Protein AF-A0A3C0TCQ4-F1 (afdb_monomer_lite)

pLDDT: mean 90.56, std 7.49, range [64.06, 97.44]

Structure (mmCIF, N/CA/C/O backbone):
data_AF-A0A3C0TCQ4-F1
#
_entry.id   AF-A0A3C0TCQ4-F1
#
loop_
_atom_site.group_PDB
_atom_site.id
_atom_site.type_symbol
_atom_site.label_atom_id
_atom_site.label_alt_id
_atom_site.label_comp_id
_atom_site.label_asym_id
_atom_site.label_entity_id
_atom_site.label_seq_id
_atom_site.pdbx_PDB_ins_code
_atom_site.Cartn_x
_atom_site.Cartn_y
_atom_site.Cartn_z
_atom_site.occupancy
_atom_site.B_iso_or_equiv
_atom_site.auth_seq_id
_atom_site.auth_comp_id
_atom_site.auth_asym_id
_atom_site.auth_atom_id
_atom_site.pdbx_PDB_model_num
ATOM 1 N N . ALA A 1 1 ? -8.755 -0.549 -30.168 1.00 73.44 1 ALA A N 1
ATOM 2 C CA . ALA A 1 1 ? -8.559 -0.980 -28.768 1.00 73.44 1 ALA A CA 1
ATOM 3 C C . ALA A 1 1 ? -7.499 -0.091 -28.128 1.00 73.44 1 ALA A C 1
ATOM 5 O O . ALA A 1 1 ? -6.596 0.327 -28.841 1.00 73.44 1 ALA A O 1
ATOM 6 N N . MET A 1 2 ? -7.621 0.225 -26.838 1.00 87.88 2 MET A N 1
ATOM 7 C CA . MET A 1 2 ? -6.646 1.018 -26.078 1.00 87.88 2 MET A CA 1
ATOM 8 C C . MET A 1 2 ? -5.998 0.105 -25.034 1.00 87.88 2 MET A C 1
ATOM 10 O O . MET A 1 2 ? -6.718 -0.539 -24.276 1.00 87.88 2 MET A O 1
ATOM 14 N N . ILE A 1 3 ? -4.665 0.028 -25.019 1.00 88.69 3 ILE A N 1
ATOM 15 C CA . ILE A 1 3 ? -3.893 -0.774 -24.060 1.00 88.69 3 ILE A CA 1
ATOM 16 C C . ILE A 1 3 ? -2.879 0.170 -23.404 1.00 88.69 3 ILE A C 1
ATOM 18 O O . ILE A 1 3 ? -1.893 0.527 -24.049 1.00 88.69 3 ILE A O 1
ATOM 22 N N . PRO A 1 4 ? -3.137 0.658 -22.179 1.00 91.25 4 PRO A N 1
ATOM 23 C CA . PRO A 1 4 ? -2.226 1.570 -21.512 1.00 91.25 4 PRO A CA 1
ATOM 24 C C . PRO A 1 4 ? -1.018 0.822 -20.947 1.00 91.25 4 PRO A C 1
ATOM 26 O O . PRO A 1 4 ? -1.119 -0.304 -20.461 1.00 91.25 4 PRO A O 1
ATOM 29 N N . ASN A 1 5 ? 0.111 1.514 -20.954 1.00 92.88 5 ASN A N 1
ATOM 30 C CA . ASN A 1 5 ? 1.334 1.112 -20.284 1.00 92.88 5 ASN A CA 1
ATOM 31 C C . ASN A 1 5 ? 1.382 1.763 -18.893 1.00 92.88 5 ASN A C 1
ATOM 33 O O . ASN A 1 5 ? 1.045 2.938 -18.743 1.00 92.88 5 ASN A O 1
ATOM 37 N N . CYS A 1 6 ? 1.754 1.002 -17.862 1.00 92.44 6 CYS A N 1
ATOM 38 C CA . CYS A 1 6 ? 1.837 1.508 -16.489 1.00 92.44 6 CYS A CA 1
ATOM 39 C C . CYS A 1 6 ? 3.229 2.083 -16.178 1.00 92.44 6 CYS A C 1
ATOM 41 O O . CYS A 1 6 ? 4.157 1.958 -16.973 1.00 92.44 6 CYS A O 1
ATOM 43 N N . ALA A 1 7 ? 3.419 2.668 -14.992 1.00 86.56 7 ALA A N 1
ATOM 44 C CA . ALA A 1 7 ? 4.736 3.163 -14.571 1.00 86.56 7 ALA A CA 1
ATOM 45 C C . ALA A 1 7 ? 5.828 2.069 -14.606 1.00 86.56 7 ALA A C 1
ATOM 47 O O . ALA A 1 7 ? 6.981 2.353 -14.903 1.00 86.56 7 ALA A O 1
ATOM 48 N N . ALA A 1 8 ? 5.456 0.804 -14.378 1.00 87.38 8 ALA A N 1
ATOM 49 C CA . ALA A 1 8 ? 6.341 -0.358 -14.479 1.00 87.38 8 ALA A CA 1
ATOM 50 C C . ALA A 1 8 ? 6.355 -0.975 -15.895 1.00 87.38 8 ALA A C 1
ATOM 52 O O . ALA A 1 8 ? 6.282 -2.200 -16.047 1.00 87.38 8 ALA A O 1
ATOM 53 N N . THR A 1 9 ? 6.425 -0.137 -16.934 1.00 87.81 9 THR A N 1
ATOM 54 C CA . THR A 1 9 ? 6.550 -0.602 -18.324 1.00 87.81 9 THR A CA 1
ATOM 55 C C . THR A 1 9 ? 7.900 -1.275 -18.517 1.00 87.81 9 THR A C 1
ATOM 57 O O . THR A 1 9 ? 8.944 -0.637 -18.419 1.00 87.81 9 THR A O 1
ATOM 60 N N . ARG A 1 10 ? 7.879 -2.581 -18.783 1.00 88.31 10 ARG A N 1
ATOM 61 C CA . ARG A 1 10 ? 9.076 -3.410 -18.953 1.00 88.31 10 ARG A CA 1
ATOM 62 C C . ARG A 1 10 ? 8.961 -4.150 -20.276 1.00 88.31 10 ARG A C 1
ATOM 64 O O . ARG A 1 10 ? 8.229 -5.130 -20.370 1.00 88.31 10 ARG A O 1
ATOM 71 N N . HIS A 1 11 ? 9.648 -3.643 -21.294 1.00 89.44 11 HIS A N 1
ATOM 72 C CA . HIS A 1 11 ? 9.584 -4.136 -22.668 1.00 89.44 11 HIS A CA 1
ATOM 73 C C . HIS A 1 11 ? 10.973 -4.050 -23.303 1.00 89.44 11 HIS A C 1
ATOM 75 O O . HIS A 1 11 ? 11.630 -3.020 -23.179 1.00 89.44 11 HIS A O 1
ATOM 81 N N . ALA A 1 12 ? 11.407 -5.098 -24.005 1.00 90.50 12 ALA A N 1
ATOM 82 C CA . ALA A 1 12 ? 12.669 -5.113 -24.744 1.00 90.50 12 ALA A CA 1
ATOM 83 C C . ALA A 1 12 ? 12.493 -5.781 -26.115 1.00 90.50 12 ALA A C 1
ATOM 85 O O . ALA A 1 12 ? 11.728 -6.734 -26.254 1.00 90.50 12 ALA A O 1
ATOM 86 N N . HIS A 1 13 ? 13.221 -5.291 -27.119 1.00 91.38 13 HIS A N 1
ATOM 87 C CA . HIS A 1 13 ? 13.379 -5.932 -28.426 1.00 91.38 13 HIS A CA 1
ATOM 88 C C . HIS A 1 13 ? 14.848 -6.325 -28.608 1.00 91.38 13 HIS A C 1
ATOM 90 O O . HIS A 1 13 ? 15.731 -5.536 -28.283 1.00 91.38 13 HIS A O 1
ATOM 96 N N . PHE A 1 14 ? 15.112 -7.512 -29.151 1.00 91.69 14 PHE A N 1
ATOM 97 C CA . PHE A 1 14 ? 16.457 -7.973 -29.502 1.00 91.69 14 PHE A CA 1
ATOM 98 C C . PHE A 1 14 ? 16.400 -8.902 -30.722 1.00 91.69 14 PHE A C 1
ATOM 100 O O . PHE A 1 14 ? 15.333 -9.398 -31.081 1.00 91.69 14 PHE A O 1
ATOM 107 N N . THR A 1 15 ? 17.545 -9.121 -31.369 1.00 91.75 15 THR A N 1
ATOM 108 C CA . THR A 1 15 ? 17.709 -10.062 -32.489 1.00 91.75 15 THR A CA 1
ATOM 109 C C . THR A 1 15 ? 18.859 -11.007 -32.164 1.00 91.75 15 THR A C 1
ATOM 111 O O . THR A 1 15 ? 19.847 -10.575 -31.578 1.00 91.75 15 THR A O 1
ATOM 114 N N . LEU A 1 16 ? 18.727 -12.285 -32.522 1.00 94.50 16 LEU A N 1
ATOM 115 C CA . LEU A 1 16 ? 19.785 -13.281 -32.361 1.00 94.50 16 LEU A CA 1
ATOM 116 C C . LEU A 1 16 ? 20.453 -13.530 -33.712 1.00 94.50 16 LEU A C 1
ATOM 118 O O . LEU A 1 16 ? 19.776 -13.870 -34.680 1.00 94.50 16 LEU A O 1
ATOM 122 N N . ASP A 1 17 ? 21.772 -13.386 -33.760 1.00 94.12 17 ASP A N 1
ATOM 123 C CA . ASP A 1 17 ? 22.597 -13.581 -34.959 1.00 94.12 17 ASP A CA 1
ATOM 124 C C . ASP A 1 17 ? 23.484 -14.840 -34.886 1.00 94.12 17 ASP A C 1
ATOM 126 O O . ASP A 1 17 ? 24.237 -15.133 -35.812 1.00 94.12 17 ASP A O 1
ATOM 130 N N . GLY A 1 18 ? 23.380 -15.604 -33.794 1.00 95.50 18 GLY A N 1
ATOM 131 C CA . GLY A 1 18 ? 24.172 -16.811 -33.547 1.00 95.50 18 GLY A CA 1
ATOM 132 C C . GLY A 1 18 ? 25.531 -16.565 -32.882 1.00 95.50 18 GLY A C 1
ATOM 133 O O . GLY A 1 18 ? 26.246 -17.533 -32.634 1.00 95.50 18 GLY A O 1
ATOM 134 N N . SER A 1 19 ? 25.883 -15.316 -32.554 1.00 94.44 19 SER A N 1
ATOM 135 C CA . SER A 1 19 ? 27.154 -14.972 -31.892 1.00 94.44 19 SER A CA 1
ATOM 136 C C . SER A 1 19 ? 27.188 -15.288 -30.391 1.00 94.44 19 SER A C 1
ATOM 138 O O . SER A 1 19 ? 28.268 -15.386 -29.809 1.00 94.44 19 SER A O 1
ATOM 140 N N . GLY A 1 20 ? 26.028 -15.486 -29.757 1.00 93.62 20 GLY A N 1
ATOM 141 C CA . GLY A 1 20 ? 25.928 -15.746 -28.323 1.00 93.62 20 GLY A CA 1
ATOM 142 C C . GLY A 1 20 ? 24.569 -15.357 -27.729 1.00 93.62 20 GLY A C 1
ATOM 143 O O . GLY A 1 20 ? 23.606 -15.135 -28.470 1.00 93.62 20 GLY A O 1
ATOM 144 N N . PRO A 1 21 ? 24.456 -15.312 -26.388 1.00 94.44 21 PRO A N 1
ATOM 145 C CA . PRO A 1 21 ? 23.263 -14.817 -25.707 1.00 94.44 21 PRO A CA 1
ATOM 146 C C . PRO A 1 21 ? 23.082 -13.305 -25.910 1.00 94.44 21 PRO A C 1
ATOM 148 O O . PRO A 1 21 ? 24.050 -12.564 -26.049 1.00 94.44 21 PRO A O 1
ATOM 151 N N . ALA A 1 22 ? 21.833 -12.837 -25.875 1.00 92.12 22 ALA A N 1
ATOM 152 C CA . ALA A 1 22 ? 21.538 -11.407 -25.868 1.00 92.12 22 ALA A CA 1
ATOM 153 C C . ALA A 1 22 ? 21.821 -10.806 -24.481 1.00 92.12 22 ALA A C 1
ATOM 155 O O . ALA A 1 22 ? 21.281 -11.275 -23.477 1.00 92.12 22 ALA A O 1
ATOM 156 N N . GLU A 1 23 ? 22.619 -9.741 -24.435 1.00 91.25 23 GLU A N 1
ATOM 157 C CA . GLU A 1 23 ? 22.887 -8.976 -23.217 1.00 91.25 23 GLU A CA 1
ATOM 158 C C . GLU A 1 23 ? 22.008 -7.717 -23.175 1.00 91.25 23 GLU A C 1
ATOM 160 O O . GLU A 1 23 ? 22.017 -6.902 -24.097 1.00 91.25 23 GLU A O 1
ATOM 165 N N . LEU A 1 24 ? 21.227 -7.555 -22.102 1.00 89.38 24 LEU A N 1
ATOM 166 C CA . LEU A 1 24 ? 20.379 -6.382 -21.878 1.00 89.38 24 LEU A CA 1
ATOM 167 C C . LEU A 1 24 ? 21.004 -5.516 -20.783 1.00 89.38 24 LEU A C 1
ATOM 169 O O . LEU A 1 24 ? 21.032 -5.913 -19.617 1.00 89.38 24 LEU A O 1
ATOM 173 N N . ALA A 1 25 ? 21.502 -4.337 -21.156 1.00 87.75 25 ALA A N 1
ATOM 174 C CA . ALA A 1 25 ? 22.110 -3.414 -20.205 1.00 87.75 25 ALA A CA 1
ATOM 175 C C . ALA A 1 25 ? 21.072 -2.893 -19.197 1.00 87.75 25 ALA A C 1
ATOM 177 O O . ALA A 1 25 ? 19.965 -2.492 -19.568 1.00 87.75 25 ALA A O 1
ATOM 178 N N . VAL A 1 26 ? 21.445 -2.877 -17.916 1.00 89.12 26 VAL A N 1
ATOM 179 C CA . VAL A 1 26 ? 20.645 -2.240 -16.865 1.00 89.12 26 VAL A CA 1
ATOM 180 C C . VAL A 1 26 ? 20.698 -0.724 -17.085 1.00 89.12 26 VAL A C 1
ATOM 182 O O . VAL A 1 26 ? 21.803 -0.189 -17.198 1.00 89.12 26 VAL A O 1
ATOM 185 N N . PRO A 1 27 ? 19.554 -0.017 -17.159 1.00 86.88 27 PRO A N 1
ATOM 186 C CA . PRO A 1 27 ? 19.568 1.434 -17.299 1.00 86.88 27 PRO A CA 1
ATOM 187 C C . PRO A 1 27 ? 20.260 2.084 -16.094 1.00 86.88 27 PRO A C 1
ATOM 189 O O . PRO A 1 27 ? 20.056 1.650 -14.957 1.00 86.88 27 PRO A O 1
ATOM 192 N N . GLY A 1 28 ? 21.072 3.113 -16.334 1.00 89.50 28 GLY A N 1
ATOM 193 C CA . GLY A 1 28 ? 21.737 3.857 -15.265 1.00 89.50 28 GLY A CA 1
ATOM 194 C C . GLY A 1 28 ? 20.752 4.697 -14.448 1.00 89.50 28 GLY A C 1
ATOM 195 O O . GLY A 1 28 ? 19.703 5.109 -14.948 1.00 89.50 28 GLY A O 1
ATOM 196 N N . ALA A 1 29 ? 21.070 4.939 -13.175 1.00 86.31 29 ALA A N 1
ATOM 197 C CA . ALA A 1 29 ? 20.182 5.619 -12.226 1.00 86.31 29 ALA A CA 1
ATOM 198 C C . ALA A 1 29 ? 19.751 7.027 -12.686 1.00 86.31 29 ALA A C 1
ATOM 200 O O . ALA A 1 29 ? 18.663 7.477 -12.342 1.00 86.31 29 ALA A O 1
ATOM 201 N N . GLU A 1 30 ? 20.561 7.683 -13.512 1.00 89.06 30 GLU A N 1
ATOM 202 C CA . GLU A 1 30 ? 20.313 8.988 -14.129 1.00 89.06 30 GLU A CA 1
ATOM 203 C C . GLU A 1 30 ? 19.105 9.031 -15.078 1.00 89.06 30 GLU A C 1
ATOM 205 O O . GLU A 1 30 ? 18.627 10.110 -15.421 1.00 89.06 30 GLU A O 1
ATOM 210 N N . VAL A 1 31 ? 18.594 7.873 -15.511 1.00 86.62 31 VAL A N 1
ATOM 211 C CA . VAL A 1 31 ? 17.367 7.790 -16.322 1.00 86.62 31 VAL A CA 1
ATOM 212 C C . VAL A 1 31 ? 16.125 8.120 -15.486 1.00 86.62 31 VAL A C 1
ATOM 214 O O . VAL A 1 31 ? 15.090 8.516 -16.029 1.00 86.62 31 VAL A O 1
ATOM 217 N N . TRP A 1 32 ? 16.209 7.971 -14.164 1.00 84.81 32 TRP A N 1
ATOM 218 C CA . TRP A 1 32 ? 15.132 8.337 -13.261 1.00 84.81 32 TRP A CA 1
ATOM 219 C C . TRP A 1 32 ? 15.231 9.826 -12.930 1.00 84.81 32 TRP A C 1
ATOM 221 O O . TRP A 1 32 ? 16.316 10.307 -12.609 1.00 84.81 32 TRP A O 1
ATOM 231 N N . PRO A 1 33 ? 14.114 10.570 -12.991 1.00 82.12 33 PRO A N 1
ATOM 232 C CA . PRO A 1 33 ? 14.127 11.972 -12.612 1.00 82.12 33 PRO A CA 1
ATOM 233 C C . PRO A 1 33 ? 14.479 12.108 -11.130 1.00 82.12 33 PRO A C 1
ATOM 235 O O . PRO A 1 33 ? 14.060 11.284 -10.309 1.00 82.12 33 PRO A O 1
ATOM 238 N N . ASP A 1 34 ? 15.183 13.186 -10.789 1.00 81.56 34 ASP A N 1
ATOM 239 C CA . ASP A 1 34 ? 15.429 13.537 -9.397 1.00 81.56 34 ASP A CA 1
ATOM 240 C C . ASP A 1 34 ? 14.098 13.628 -8.652 1.00 81.56 34 ASP A C 1
ATOM 242 O O . ASP A 1 34 ? 13.178 14.364 -9.034 1.00 81.56 34 ASP A O 1
ATOM 246 N N . ILE A 1 35 ? 13.985 12.860 -7.570 1.00 75.81 35 ILE A N 1
ATOM 247 C CA . ILE A 1 35 ? 12.816 12.912 -6.703 1.00 75.81 35 ILE A CA 1
ATOM 248 C C . ILE A 1 35 ? 12.935 14.188 -5.869 1.00 75.81 35 ILE A C 1
ATOM 250 O O . ILE A 1 35 ? 13.418 14.176 -4.739 1.00 75.81 35 ILE A O 1
ATOM 254 N N . VAL A 1 36 ? 12.473 15.305 -6.428 1.00 66.94 36 VAL A N 1
ATOM 255 C CA . VAL A 1 36 ? 12.301 16.571 -5.704 1.00 66.94 36 VAL A CA 1
ATOM 256 C C . VAL A 1 36 ? 11.004 16.481 -4.899 1.00 66.94 36 VAL A C 1
ATOM 258 O O . VAL A 1 36 ? 10.001 17.127 -5.196 1.00 66.94 36 VAL A O 1
ATOM 261 N N . TRP A 1 37 ? 10.974 15.566 -3.930 1.00 66.12 37 TRP A N 1
ATOM 262 C CA . TRP A 1 37 ? 9.826 15.379 -3.054 1.00 66.12 37 TRP A CA 1
ATOM 263 C C . TRP A 1 37 ? 10.143 15.924 -1.671 1.00 66.12 37 TRP A C 1
ATOM 265 O O . TRP A 1 37 ? 10.962 15.373 -0.940 1.00 66.12 37 TRP A O 1
ATOM 275 N N . GLU A 1 38 ? 9.433 16.979 -1.294 1.00 64.69 38 GLU A N 1
ATOM 276 C CA . GLU A 1 38 ? 9.317 17.406 0.092 1.00 64.69 38 GLU A CA 1
ATOM 277 C C . GLU A 1 38 ? 7.921 17.035 0.593 1.00 64.69 38 GLU A C 1
ATOM 279 O O . GLU A 1 38 ? 6.917 17.198 -0.114 1.00 64.69 38 GLU A O 1
ATOM 284 N N . ALA A 1 39 ? 7.833 16.535 1.828 1.00 64.06 39 ALA A N 1
ATOM 285 C CA . ALA A 1 39 ? 6.552 16.429 2.506 1.00 64.06 39 ALA A CA 1
ATOM 286 C C . ALA A 1 39 ? 5.970 17.845 2.602 1.00 64.06 39 ALA A C 1
ATOM 288 O O . ALA A 1 39 ? 6.430 18.654 3.403 1.00 64.06 39 ALA A O 1
ATOM 289 N N . GLY A 1 40 ? 5.007 18.159 1.728 1.00 66.56 40 GLY A N 1
ATOM 290 C CA . GLY A 1 40 ? 4.400 19.486 1.701 1.00 66.56 40 GLY A CA 1
ATOM 291 C C . GLY A 1 40 ? 3.918 19.888 3.103 1.00 66.56 40 GLY A C 1
ATOM 292 O O . GLY A 1 40 ? 3.466 19.018 3.852 1.00 66.56 40 GLY A O 1
ATOM 293 N N . PRO A 1 41 ? 3.971 21.183 3.462 1.00 67.56 41 PRO A N 1
ATOM 294 C CA . PRO A 1 41 ? 3.765 21.665 4.834 1.00 67.56 41 PRO A CA 1
ATOM 295 C C . PRO A 1 41 ? 2.431 21.234 5.470 1.00 67.56 41 PRO A C 1
ATOM 297 O O . PRO A 1 41 ? 2.308 21.214 6.689 1.00 67.56 41 PRO A O 1
ATOM 300 N N . ASN A 1 42 ? 1.455 20.832 4.651 1.00 79.00 42 ASN A N 1
ATOM 301 C CA . ASN A 1 42 ? 0.110 20.438 5.063 1.00 79.00 42 ASN A CA 1
ATOM 302 C C . ASN A 1 42 ? -0.084 18.914 5.213 1.00 79.00 42 ASN A C 1
ATOM 304 O O . ASN A 1 42 ? -1.221 18.448 5.214 1.00 79.00 42 ASN A O 1
ATOM 308 N N . SER A 1 43 ? 0.981 18.106 5.280 1.00 90.31 43 SER A N 1
ATOM 309 C CA . SER A 1 43 ? 0.835 16.660 5.509 1.00 90.31 43 SER A CA 1
ATOM 310 C C . SER A 1 43 ? 0.575 16.337 6.985 1.00 90.31 43 SER A C 1
ATOM 312 O O . SER A 1 43 ? 1.372 16.718 7.847 1.00 90.31 43 SER A O 1
ATOM 314 N N . ARG A 1 44 ? -0.483 15.574 7.281 1.00 92.81 44 ARG A N 1
ATOM 315 C CA . ARG A 1 44 ? -0.804 15.104 8.638 1.00 92.81 44 ARG A CA 1
ATOM 316 C C . ARG A 1 44 ? -0.014 13.837 8.956 1.00 92.81 44 ARG A C 1
ATOM 318 O O . ARG A 1 44 ? -0.087 12.859 8.218 1.00 92.81 44 ARG A O 1
ATOM 325 N N . ARG A 1 45 ? 0.728 13.826 10.064 1.00 94.81 45 ARG A N 1
ATOM 326 C CA . ARG A 1 45 ? 1.360 12.603 10.588 1.00 94.81 45 ARG A CA 1
ATOM 327 C C . ARG A 1 45 ? 0.342 11.806 11.398 1.00 94.81 45 ARG A C 1
ATOM 329 O O . ARG A 1 45 ? -0.380 12.392 12.199 1.00 94.81 45 ARG A O 1
ATOM 336 N N . VAL A 1 46 ? 0.292 10.497 11.185 1.00 96.50 46 VAL A N 1
ATOM 337 C CA . VAL A 1 46 ? -0.668 9.594 11.826 1.00 96.50 46 VAL A CA 1
ATOM 338 C C . VAL A 1 46 ? 0.069 8.354 12.307 1.00 96.50 46 VAL A C 1
ATOM 340 O O . VAL A 1 46 ? 0.692 7.653 11.513 1.00 96.50 46 VAL A O 1
ATOM 343 N N . ASP A 1 47 ? -0.044 8.068 13.598 1.00 97.38 47 ASP A N 1
ATOM 344 C CA . ASP A 1 47 ? 0.423 6.819 14.183 1.00 97.38 47 ASP A CA 1
ATOM 345 C C . ASP A 1 47 ? -0.727 5.804 14.250 1.00 97.38 47 ASP A C 1
ATOM 347 O O . ASP A 1 47 ? -1.712 5.988 14.962 1.00 97.38 47 ASP A O 1
ATOM 351 N N . LEU A 1 48 ? -0.605 4.728 13.478 1.00 96.81 48 LEU A N 1
ATOM 352 C CA . LEU A 1 48 ? -1.604 3.673 13.331 1.00 96.81 48 LEU A CA 1
ATOM 353 C C . LEU A 1 48 ? -1.787 2.840 14.601 1.00 96.81 48 LEU A C 1
ATOM 355 O O . LEU A 1 48 ? -2.811 2.173 14.741 1.00 96.81 48 LEU A O 1
ATOM 359 N N . ASP A 1 49 ? -0.817 2.862 15.517 1.00 94.88 49 ASP A N 1
ATOM 360 C CA . ASP A 1 49 ? -0.931 2.151 16.788 1.00 94.88 49 ASP A CA 1
ATOM 361 C C . ASP A 1 49 ? -1.808 2.912 17.804 1.00 94.88 49 ASP A C 1
ATOM 363 O O . ASP A 1 49 ? -2.257 2.314 18.784 1.00 94.88 49 ASP A O 1
ATOM 367 N N . THR A 1 50 ? -2.090 4.202 17.565 1.00 95.94 50 THR A N 1
ATOM 368 C CA . THR A 1 50 ? -2.826 5.076 18.500 1.00 95.94 50 THR A CA 1
ATOM 369 C C . THR A 1 50 ? -4.019 5.825 17.893 1.00 95.94 50 THR A C 1
ATOM 371 O O . THR A 1 50 ? -4.881 6.282 18.645 1.00 95.94 50 THR A O 1
ATOM 374 N N . VAL A 1 51 ? -4.115 5.934 16.563 1.00 96.50 51 VAL A N 1
ATOM 375 C CA . VAL A 1 51 ? -5.202 6.644 15.865 1.00 96.50 51 VAL A CA 1
ATOM 376 C C . VAL A 1 51 ? -6.588 6.074 16.187 1.00 96.50 51 VAL A C 1
ATOM 378 O O . VAL A 1 51 ? -6.802 4.862 16.225 1.00 96.50 51 VAL A O 1
ATOM 381 N N . THR A 1 52 ? -7.565 6.960 16.374 1.00 95.88 52 THR A N 1
ATOM 382 C CA . THR A 1 52 ? -8.945 6.593 16.705 1.00 95.88 52 THR A CA 1
ATOM 383 C C . THR A 1 52 ? -9.911 6.836 15.546 1.00 95.88 52 THR A C 1
ATOM 385 O O . THR A 1 52 ? -9.647 7.605 14.622 1.00 95.88 52 THR A O 1
ATOM 388 N N . ALA A 1 53 ? -11.102 6.234 15.620 1.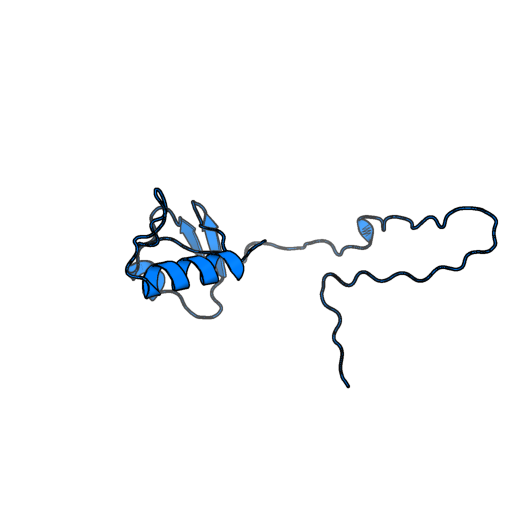00 94.94 53 ALA A N 1
ATOM 389 C CA . ALA A 1 53 ? -12.172 6.488 14.652 1.00 94.94 53 ALA A CA 1
ATOM 390 C C . ALA A 1 53 ? -12.611 7.965 14.613 1.00 94.94 53 ALA A C 1
ATOM 392 O O . ALA A 1 53 ? -13.035 8.445 13.563 1.00 94.94 53 ALA A O 1
ATOM 393 N N . LYS A 1 54 ? -12.485 8.691 15.734 1.00 96.94 54 LYS A N 1
ATOM 394 C CA . LYS A 1 54 ? -12.768 10.129 15.788 1.00 96.94 54 LYS A CA 1
ATOM 395 C C . LYS A 1 54 ? -11.742 10.915 14.973 1.00 96.94 54 LYS A C 1
ATOM 397 O O . LYS A 1 54 ? -12.143 11.755 14.179 1.00 96.94 54 LYS A O 1
ATOM 402 N N . ASP A 1 55 ? -10.457 10.594 15.115 1.00 95.38 55 ASP A N 1
ATOM 403 C CA . ASP A 1 55 ? -9.389 11.263 14.361 1.00 95.38 55 ASP A CA 1
ATOM 404 C C . ASP A 1 55 ? -9.546 11.030 12.852 1.00 95.38 55 ASP A C 1
ATOM 406 O O . ASP A 1 55 ? -9.351 11.948 12.058 1.00 95.38 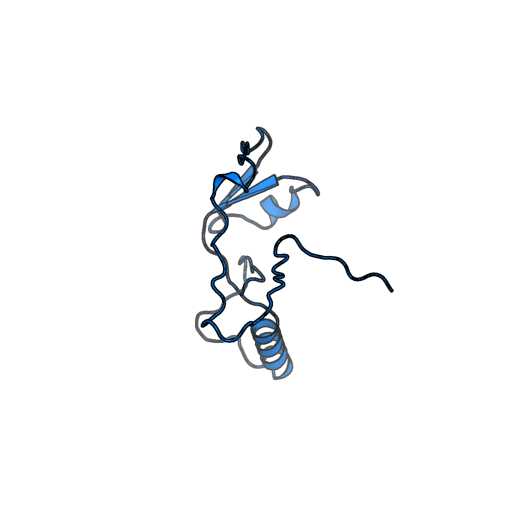55 ASP A O 1
ATOM 410 N N . ILE A 1 56 ? -9.940 9.809 12.458 1.00 95.50 56 ILE A N 1
ATOM 411 C CA . ILE A 1 56 ? -10.200 9.436 11.057 1.00 95.50 56 ILE A CA 1
ATOM 412 C C . ILE A 1 56 ? -11.386 10.221 10.482 1.00 95.50 56 ILE A C 1
ATOM 414 O O . ILE A 1 56 ? -11.349 10.626 9.322 1.00 95.50 56 ILE A O 1
ATOM 418 N N . ALA A 1 57 ? -12.433 10.461 11.278 1.00 97.00 57 ALA A N 1
ATOM 419 C CA . ALA A 1 57 ? -13.626 11.184 10.833 1.00 97.00 57 ALA A CA 1
ATOM 420 C C . ALA A 1 57 ? -13.355 12.659 10.476 1.00 97.00 57 ALA A C 1
ATOM 422 O O . ALA A 1 57 ? -14.158 13.280 9.783 1.00 97.00 57 ALA A O 1
ATOM 423 N N . GLU A 1 58 ? -12.232 13.219 10.929 1.00 96.81 58 GLU A N 1
ATOM 424 C CA . GLU A 1 58 ? -11.818 14.588 10.612 1.00 96.81 58 GLU A CA 1
ATOM 425 C C . GLU A 1 58 ? -11.071 14.696 9.270 1.00 96.81 58 GLU A C 1
ATOM 427 O O . GLU A 1 58 ? -10.865 15.805 8.771 1.00 96.81 58 GLU A O 1
ATOM 432 N N . TRP A 1 59 ? -10.645 13.573 8.681 1.00 95.19 59 TRP A N 1
ATOM 433 C CA . TRP A 1 59 ? -9.855 13.562 7.447 1.00 95.19 59 TRP A CA 1
ATOM 434 C C . TRP A 1 59 ? -10.680 14.019 6.248 1.00 95.19 59 TRP A C 1
ATOM 436 O O . TRP A 1 59 ? -11.847 13.655 6.099 1.00 95.19 59 TRP A O 1
ATOM 446 N N . GLN A 1 60 ? -10.052 14.788 5.359 1.00 95.00 60 GLN A N 1
ATOM 447 C CA . GLN A 1 60 ? -10.691 15.264 4.132 1.00 95.00 60 GLN A CA 1
ATOM 448 C C . GLN A 1 60 ? -10.119 14.573 2.884 1.00 95.00 60 GLN A C 1
ATOM 450 O O . GLN A 1 60 ? -8.917 14.297 2.821 1.00 95.00 60 GLN A O 1
ATOM 455 N N . PRO A 1 61 ? -10.934 14.316 1.842 1.00 95.38 61 PRO A N 1
ATOM 456 C CA . PRO A 1 61 ? -10.425 13.838 0.560 1.00 95.38 61 PRO A CA 1
ATOM 457 C C . PRO A 1 61 ? -9.343 14.768 -0.004 1.00 95.38 61 PRO A C 1
ATOM 459 O O . PRO A 1 61 ? -9.505 15.986 -0.030 1.00 95.38 61 PRO A O 1
ATOM 462 N N . GLY A 1 62 ? -8.239 14.188 -0.476 1.00 91.25 62 GLY A N 1
ATOM 463 C CA . GLY A 1 62 ? -7.087 14.939 -0.987 1.00 91.25 62 GLY A CA 1
ATOM 464 C C . GLY A 1 62 ? -6.076 15.363 0.084 1.00 91.25 62 GLY A C 1
ATOM 465 O O . GLY A 1 62 ? -4.980 15.803 -0.269 1.00 91.25 62 GLY A O 1
ATOM 466 N N . GLU A 1 63 ? -6.385 15.184 1.372 1.00 92.62 63 GLU A N 1
ATOM 467 C CA . GLU A 1 63 ? -5.412 15.356 2.449 1.00 92.62 63 GLU A CA 1
ATOM 468 C C . GLU A 1 63 ? -4.289 14.313 2.342 1.00 92.62 63 GLU A C 1
ATOM 470 O O . GLU A 1 63 ? -4.511 13.144 2.013 1.00 92.62 63 GLU A O 1
ATOM 475 N N . ARG A 1 64 ? -3.052 14.738 2.617 1.00 91.50 64 ARG A N 1
ATOM 476 C CA . ARG A 1 64 ? -1.883 13.856 2.602 1.00 91.50 64 ARG A CA 1
ATOM 477 C C . ARG A 1 64 ? -1.577 13.373 4.011 1.00 91.50 64 ARG A C 1
ATOM 479 O O . ARG A 1 64 ? -1.258 14.181 4.879 1.00 91.50 64 ARG A O 1
ATOM 486 N N . LEU A 1 65 ? -1.599 12.057 4.198 1.00 94.12 65 LEU A N 1
ATOM 487 C CA . LEU A 1 65 ? -1.272 11.415 5.468 1.00 94.12 65 LEU A CA 1
ATOM 488 C C . LEU A 1 65 ? 0.113 10.762 5.404 1.00 94.12 65 LEU A C 1
ATOM 490 O O . LEU A 1 65 ? 0.451 10.102 4.422 1.00 94.12 65 LEU A O 1
ATOM 494 N N . LEU A 1 66 ? 0.904 10.933 6.460 1.00 94.31 66 LEU A N 1
ATOM 495 C CA . LEU A 1 66 ? 2.174 10.244 6.680 1.00 94.31 66 LEU A CA 1
ATOM 496 C C . LEU A 1 66 ? 1.970 9.226 7.799 1.00 94.31 66 LEU A C 1
ATOM 498 O O . LEU A 1 66 ? 1.872 9.601 8.967 1.00 94.31 66 LEU A O 1
ATOM 502 N N . LEU A 1 67 ? 1.859 7.957 7.417 1.00 95.88 67 LEU A N 1
ATOM 503 C CA . LEU A 1 67 ? 1.503 6.865 8.318 1.00 95.88 67 LEU A CA 1
ATOM 504 C C . LEU A 1 67 ? 2.755 6.246 8.959 1.00 95.88 67 LEU A C 1
ATOM 506 O O . LEU A 1 67 ? 3.720 5.937 8.260 1.00 95.88 67 LEU A O 1
ATOM 510 N N . SER A 1 68 ? 2.714 6.011 10.267 1.00 97.44 68 SER A N 1
ATOM 511 C CA . SER A 1 68 ? 3.689 5.212 11.022 1.00 97.44 68 SER A CA 1
ATOM 512 C C . SER A 1 68 ? 2.978 4.153 11.865 1.00 97.44 68 SER A C 1
ATOM 514 O O . SER A 1 68 ? 1.798 4.300 12.147 1.00 97.44 68 SER A O 1
ATOM 516 N N . GLY A 1 69 ? 3.674 3.095 12.282 1.00 95.94 69 GLY A N 1
ATOM 517 C CA . GLY A 1 69 ? 3.097 2.031 13.118 1.00 95.94 69 GLY A CA 1
ATOM 518 C C . GLY A 1 69 ? 2.760 0.760 12.335 1.00 95.94 69 GLY A C 1
ATOM 519 O O . GLY A 1 69 ? 3.298 0.523 11.249 1.00 95.94 69 GLY A O 1
ATOM 520 N N . LYS A 1 70 ? 1.909 -0.102 12.904 1.00 94.12 70 LYS A N 1
ATOM 521 C CA . LYS A 1 70 ? 1.618 -1.435 12.346 1.00 94.12 70 LYS A CA 1
ATOM 522 C C . LYS A 1 70 ? 0.443 -1.435 11.370 1.00 94.12 70 LYS A C 1
ATOM 524 O O . LYS A 1 70 ? -0.613 -0.863 11.622 1.00 94.12 70 LYS A O 1
ATOM 529 N N . MET A 1 71 ? 0.604 -2.188 10.284 1.00 94.19 71 MET A N 1
ATOM 530 C CA . MET A 1 71 ? -0.399 -2.359 9.236 1.00 94.19 71 MET A CA 1
ATOM 531 C C . MET A 1 71 ? -0.446 -3.821 8.797 1.00 94.19 71 MET A C 1
ATOM 533 O O . MET A 1 71 ? 0.588 -4.478 8.677 1.00 94.19 71 MET A O 1
ATOM 537 N N . LEU A 1 72 ? -1.649 -4.339 8.569 1.00 94.19 72 LEU A N 1
ATOM 538 C CA . LEU A 1 72 ? -1.854 -5.680 8.034 1.00 94.19 72 LEU A CA 1
ATOM 539 C C . LEU A 1 72 ? -1.704 -5.646 6.515 1.00 94.19 72 LEU A C 1
ATOM 541 O O . LEU A 1 72 ? -2.103 -4.677 5.874 1.00 94.19 72 LEU A O 1
ATOM 545 N N . THR A 1 73 ? -1.176 -6.707 5.916 1.00 94.88 73 THR A N 1
ATOM 546 C CA . THR A 1 73 ? -1.110 -6.839 4.457 1.00 94.88 73 THR A CA 1
ATOM 547 C C . THR A 1 73 ? -2.025 -7.959 3.989 1.00 94.88 73 THR A C 1
ATOM 549 O O . THR A 1 73 ? -2.186 -8.986 4.650 1.00 94.88 73 THR A O 1
ATOM 552 N N . GLY A 1 74 ? -2.671 -7.760 2.845 1.00 92.94 74 GLY A N 1
ATOM 553 C CA . GLY A 1 74 ? -3.551 -8.776 2.284 1.00 92.94 74 GLY A CA 1
ATOM 554 C C . GLY A 1 74 ? -4.207 -8.325 0.993 1.00 92.94 74 GLY A C 1
ATOM 555 O O . GLY A 1 74 ? -4.711 -7.215 0.900 1.00 92.94 74 GLY A O 1
ATOM 556 N N . ARG A 1 75 ? -4.226 -9.209 -0.003 1.00 95.44 75 ARG A N 1
ATOM 557 C CA . ARG A 1 75 ? -4.878 -9.000 -1.304 1.00 95.44 75 ARG A CA 1
ATOM 558 C C . ARG A 1 75 ? -5.933 -10.079 -1.550 1.00 95.44 75 ARG A C 1
ATOM 560 O O . ARG A 1 75 ? -6.547 -10.567 -0.604 1.00 95.44 75 ARG A O 1
ATOM 567 N N . ASP A 1 76 ? -6.125 -10.472 -2.798 1.00 96.56 76 ASP A N 1
ATOM 568 C CA . ASP A 1 76 ? -7.175 -11.339 -3.315 1.00 96.56 76 ASP A CA 1
ATOM 569 C C . ASP A 1 76 ? -7.318 -12.645 -2.525 1.00 96.56 76 ASP A C 1
ATOM 571 O O . ASP A 1 76 ? -8.383 -12.937 -1.983 1.00 96.56 76 ASP A O 1
ATOM 575 N N . ALA A 1 77 ? -6.238 -13.425 -2.401 1.00 95.44 77 ALA A N 1
ATOM 576 C CA . ALA A 1 77 ? -6.281 -14.726 -1.733 1.00 95.44 77 ALA A CA 1
ATOM 577 C C . ALA A 1 77 ? -6.579 -14.608 -0.228 1.00 95.44 77 ALA A C 1
ATOM 579 O O . ALA A 1 77 ? -7.337 -15.413 0.319 1.00 95.44 77 ALA A O 1
ATOM 580 N N . ALA A 1 78 ? -6.024 -13.587 0.432 1.00 94.12 78 ALA A N 1
ATOM 581 C CA . ALA A 1 78 ? -6.276 -13.321 1.845 1.00 94.12 78 ALA A CA 1
ATOM 582 C C . ALA A 1 78 ? -7.744 -12.928 2.072 1.00 94.12 78 ALA A C 1
ATOM 584 O O . ALA A 1 78 ? -8.422 -13.541 2.895 1.00 94.12 78 ALA A O 1
ATOM 585 N N . HIS A 1 79 ? -8.267 -11.987 1.279 1.00 93.94 79 HIS A N 1
ATOM 586 C CA . HIS A 1 79 ? -9.665 -11.554 1.353 1.00 93.94 79 HIS A CA 1
ATOM 587 C C . HIS A 1 79 ? -10.635 -12.692 1.035 1.00 93.94 79 HIS A C 1
ATOM 589 O O . HIS A 1 79 ? -11.637 -12.857 1.730 1.00 93.94 79 HIS A O 1
ATOM 595 N N . LYS A 1 80 ? -10.316 -13.525 0.034 1.00 96.44 80 LYS A N 1
ATOM 596 C CA . LYS A 1 80 ? -11.094 -14.723 -0.297 1.00 96.44 80 LYS A CA 1
ATOM 597 C C . LYS A 1 80 ? -11.191 -15.662 0.906 1.00 96.44 80 LYS A C 1
ATOM 599 O O . LYS A 1 80 ? -12.292 -16.044 1.288 1.00 96.44 80 LYS A O 1
ATOM 604 N N . ARG A 1 81 ? -10.058 -15.984 1.537 1.00 94.88 81 ARG A N 1
ATOM 605 C CA . ARG A 1 81 ? -10.019 -16.864 2.713 1.00 94.88 81 ARG A CA 1
ATOM 606 C C . ARG A 1 81 ? -10.796 -16.285 3.896 1.00 94.88 81 ARG A C 1
ATOM 608 O O . ARG A 1 81 ? -11.527 -17.026 4.542 1.00 94.88 81 ARG A O 1
ATOM 615 N N . ILE A 1 82 ? -10.659 -14.986 4.170 1.00 93.38 82 ILE A N 1
ATOM 616 C CA . ILE A 1 82 ? -11.392 -14.304 5.251 1.00 93.38 82 ILE A CA 1
ATOM 617 C C . ILE A 1 82 ? -12.900 -14.393 5.005 1.00 93.38 82 ILE A C 1
ATOM 619 O O . ILE A 1 82 ? -13.641 -14.815 5.888 1.00 93.38 82 ILE A O 1
ATOM 623 N N . ARG A 1 83 ? -13.354 -14.068 3.791 1.00 95.00 83 ARG A N 1
ATOM 624 C CA . ARG A 1 83 ? -14.767 -14.175 3.413 1.00 95.00 83 ARG A CA 1
ATOM 625 C C . ARG A 1 83 ? -15.294 -15.600 3.585 1.00 95.00 83 ARG A C 1
ATOM 627 O O . ARG A 1 83 ? -16.374 -15.775 4.138 1.00 95.00 83 ARG A O 1
ATOM 634 N N . ASP A 1 84 ? -14.549 -16.604 3.128 1.00 97.25 84 ASP A N 1
ATOM 635 C CA . ASP A 1 84 ? -14.979 -18.004 3.204 1.00 97.25 84 ASP A CA 1
ATOM 636 C C . ASP A 1 84 ? -15.077 -18.488 4.667 1.00 97.25 84 ASP A C 1
ATOM 638 O O . ASP A 1 84 ? -16.015 -19.204 5.019 1.00 97.25 84 ASP A O 1
ATOM 642 N N . LEU A 1 85 ? -14.170 -18.042 5.549 1.00 95.44 85 LEU A N 1
ATOM 643 C CA . LEU A 1 85 ? -14.261 -18.299 6.992 1.00 95.44 85 LEU A CA 1
ATOM 644 C C . LEU A 1 85 ? -15.540 -17.698 7.586 1.00 95.44 85 LEU A C 1
ATOM 646 O O . LEU A 1 85 ? -16.310 -18.434 8.206 1.00 95.44 85 LEU A O 1
ATOM 650 N N . LEU A 1 86 ? -15.803 -16.415 7.320 1.00 92.56 86 LEU A N 1
ATOM 651 C CA . LEU A 1 86 ? -16.993 -15.713 7.812 1.00 92.56 86 LEU A CA 1
ATOM 652 C C . LEU A 1 86 ? -18.292 -16.356 7.306 1.00 92.56 86 LEU A C 1
ATOM 654 O O . LEU A 1 86 ? -19.211 -16.582 8.088 1.00 92.56 86 LEU A O 1
ATOM 658 N N . ALA A 1 87 ? -18.350 -16.722 6.022 1.00 96.75 87 ALA A N 1
ATOM 659 C CA . ALA A 1 87 ? -19.502 -17.405 5.431 1.00 96.75 87 ALA A CA 1
ATOM 660 C C . ALA A 1 87 ? -19.759 -18.785 6.061 1.00 96.75 87 ALA A C 1
ATOM 662 O O . ALA A 1 87 ? -20.901 -19.229 6.140 1.00 96.75 87 ALA A O 1
ATOM 663 N N . SER A 1 88 ? -18.705 -19.456 6.533 1.00 97.06 88 SER A N 1
ATOM 664 C CA . SER A 1 88 ? -18.799 -20.741 7.234 1.00 97.06 88 SER A CA 1
ATOM 665 C C . SER A 1 88 ? -19.021 -20.623 8.750 1.00 97.06 88 SER A C 1
ATOM 667 O O . SER A 1 88 ? -18.986 -21.640 9.441 1.00 97.06 88 SER A O 1
ATOM 669 N N . GLY A 1 89 ? -19.210 -19.409 9.284 1.00 95.56 89 GLY A N 1
ATOM 670 C CA . GLY A 1 89 ? -19.365 -19.162 10.723 1.00 95.56 89 GLY A CA 1
ATOM 671 C C . GLY A 1 89 ? -18.103 -19.442 11.548 1.00 95.56 89 GLY A C 1
ATOM 672 O O . GLY A 1 89 ? -18.183 -19.579 12.767 1.00 95.56 89 GLY A O 1
ATOM 673 N N . LYS A 1 90 ? -16.937 -19.558 10.900 1.00 93.81 90 LYS A N 1
ATOM 674 C CA . LYS A 1 90 ? -15.650 -19.791 11.564 1.00 93.81 90 LYS A CA 1
ATOM 675 C C . LYS A 1 90 ? -15.028 -18.470 12.002 1.00 93.81 90 LYS A C 1
ATOM 677 O O . LYS A 1 90 ? -15.188 -17.444 11.343 1.00 93.81 90 LYS A O 1
ATOM 682 N N . SER A 1 91 ? -14.274 -18.517 13.096 1.00 92.12 91 SER A N 1
ATOM 683 C CA . SER A 1 91 ? -13.488 -17.381 13.568 1.00 92.12 91 SER A CA 1
ATOM 684 C C . SER A 1 91 ? -12.321 -17.068 12.628 1.00 92.12 91 SER A C 1
ATOM 686 O O . SER A 1 91 ? -11.903 -17.891 11.805 1.00 92.12 91 SER A O 1
ATOM 688 N N . LEU A 1 92 ? -11.766 -15.866 12.783 1.00 91.81 92 LEU A N 1
ATOM 689 C CA . LEU A 1 92 ? -10.500 -15.501 12.157 1.00 91.81 92 LEU A CA 1
ATOM 690 C C . LEU A 1 92 ? -9.357 -16.397 12.679 1.00 91.81 92 LEU A C 1
ATOM 692 O O . LEU A 1 92 ? -9.482 -16.976 13.765 1.00 91.81 92 LEU A O 1
ATOM 696 N N . PRO A 1 93 ? -8.256 -16.546 11.914 1.00 88.69 93 PRO A N 1
ATOM 697 C CA . PRO A 1 93 ? -7.066 -17.249 12.384 1.00 88.69 93 PRO A CA 1
ATOM 698 C C . PRO A 1 93 ? -6.515 -16.640 13.678 1.00 88.69 93 PRO A C 1
ATOM 700 O O . PRO A 1 93 ? -6.655 -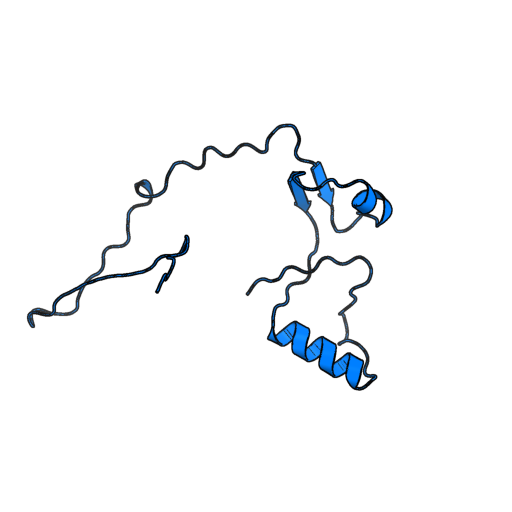15.441 13.916 1.00 88.69 93 PRO A O 1
ATOM 703 N N . GLU A 1 94 ? -5.848 -17.459 14.487 1.00 89.50 94 GLU A N 1
ATOM 704 C CA . GLU A 1 94 ? -5.199 -16.999 15.716 1.00 89.50 94 GLU A CA 1
ATOM 705 C C . GLU A 1 94 ? -4.209 -15.855 15.430 1.00 89.50 94 GLU A C 1
ATOM 707 O O . GLU A 1 94 ? -3.456 -15.894 14.455 1.00 89.50 94 GLU A O 1
ATOM 712 N N . GLY A 1 95 ? -4.243 -14.813 16.264 1.00 84.38 95 GLY A N 1
ATOM 713 C CA . GLY A 1 95 ? -3.395 -13.625 16.119 1.00 84.38 95 GLY A CA 1
ATOM 714 C C . GLY A 1 95 ? -3.864 -12.605 15.073 1.00 84.38 95 GLY A C 1
ATOM 715 O O . GLY A 1 95 ? -3.217 -11.568 14.926 1.00 84.38 95 GLY A O 1
ATOM 716 N N . ILE A 1 96 ? -4.974 -12.854 14.367 1.00 88.12 96 ILE A N 1
ATOM 717 C CA . ILE A 1 96 ? -5.580 -11.890 13.441 1.00 88.12 96 ILE A CA 1
ATOM 718 C C . ILE A 1 96 ? -6.768 -11.205 14.118 1.00 88.12 96 ILE A C 1
ATOM 720 O O . ILE A 1 96 ? -7.806 -11.822 14.355 1.00 88.12 96 ILE A O 1
ATOM 724 N N . ASP A 1 97 ? -6.624 -9.904 14.351 1.00 88.38 97 ASP A N 1
ATOM 725 C CA . ASP A 1 97 ? -7.698 -9.005 14.763 1.00 88.38 97 ASP A CA 1
ATOM 726 C C . ASP A 1 97 ? -7.724 -7.794 13.824 1.00 88.38 97 ASP A C 1
ATOM 728 O O . ASP A 1 97 ? -6.689 -7.178 13.559 1.00 88.38 97 ASP A O 1
ATOM 732 N N . PHE A 1 98 ? -8.903 -7.476 13.292 1.00 90.06 98 PHE A N 1
ATOM 733 C CA . PHE A 1 98 ? -9.110 -6.331 12.405 1.00 90.06 98 PHE A CA 1
ATOM 734 C C . PHE A 1 98 ? -9.620 -5.092 13.144 1.00 90.06 98 PHE A C 1
ATOM 736 O O . PHE A 1 98 ? -9.680 -4.014 12.548 1.00 90.06 98 PHE A O 1
ATOM 743 N N . GLN A 1 99 ? -9.989 -5.207 14.421 1.00 89.75 99 GLN A N 1
ATOM 744 C CA . GLN A 1 99 ? -10.512 -4.085 15.183 1.00 89.75 99 GLN A CA 1
ATOM 745 C C . GLN A 1 99 ? -9.452 -2.983 15.309 1.00 89.75 99 GLN A C 1
ATOM 747 O O . GLN A 1 99 ? -8.373 -3.173 15.869 1.00 89.75 99 GLN A O 1
ATOM 752 N N . GLY A 1 100 ? -9.758 -1.810 14.745 1.00 88.88 100 GLY A N 1
ATOM 753 C CA . GLY A 1 100 ? -8.847 -0.663 14.743 1.00 88.88 100 GLY A CA 1
ATOM 754 C C . GLY A 1 100 ? -7.553 -0.890 13.954 1.00 88.88 100 GLY A C 1
ATOM 755 O O . GLY A 1 100 ? -6.575 -0.189 14.195 1.00 88.88 100 GLY A O 1
ATOM 756 N N . LYS A 1 101 ? -7.507 -1.874 13.043 1.00 92.44 101 LYS A N 1
ATOM 757 C CA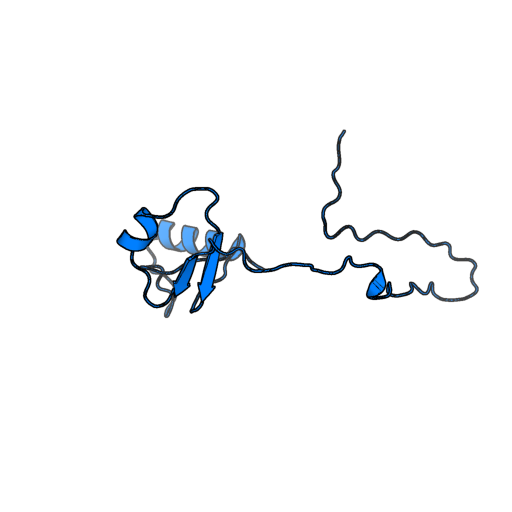 . LYS A 1 101 ? -6.335 -2.137 12.197 1.00 92.44 101 LYS A CA 1
ATOM 758 C C . LYS A 1 101 ? -6.541 -1.644 10.775 1.00 92.44 101 LYS A C 1
ATOM 760 O O . LYS A 1 101 ? -7.629 -1.715 10.212 1.00 92.44 101 LYS A O 1
ATOM 765 N N . PHE A 1 102 ? -5.445 -1.190 10.182 1.00 95.38 102 PHE A N 1
ATOM 766 C CA . PHE A 1 102 ? -5.379 -0.801 8.782 1.00 95.38 102 PHE A CA 1
ATOM 767 C C . PHE A 1 102 ? -4.886 -1.983 7.958 1.00 95.38 102 PHE A C 1
ATOM 769 O O . PHE A 1 102 ? -3.974 -2.699 8.379 1.00 95.38 102 PHE A O 1
ATOM 776 N N . ILE A 1 103 ? -5.473 -2.165 6.778 1.00 94.75 103 ILE A N 1
ATOM 777 C CA . ILE A 1 103 ? -5.061 -3.184 5.818 1.00 94.75 103 ILE A CA 1
ATOM 778 C C . ILE A 1 103 ? -4.527 -2.524 4.546 1.00 94.75 103 ILE A C 1
ATOM 780 O O . ILE A 1 103 ? -5.152 -1.623 3.991 1.00 94.75 103 ILE A O 1
ATOM 784 N N . TYR A 1 104 ? -3.370 -2.984 4.078 1.00 96.44 104 TYR A N 1
ATOM 785 C CA . TYR A 1 104 ? -2.750 -2.546 2.837 1.00 96.44 104 TYR A CA 1
ATOM 786 C C . TYR A 1 104 ? -2.721 -3.665 1.809 1.00 96.44 104 TYR A C 1
ATOM 788 O O . TYR A 1 104 ? -2.200 -4.762 2.034 1.00 96.44 104 TYR A O 1
ATOM 796 N N . TYR A 1 105 ? -3.299 -3.369 0.649 1.00 96.06 105 TYR A N 1
ATOM 797 C CA . TYR A 1 105 ? -3.431 -4.306 -0.455 1.00 96.06 105 TYR A CA 1
ATOM 798 C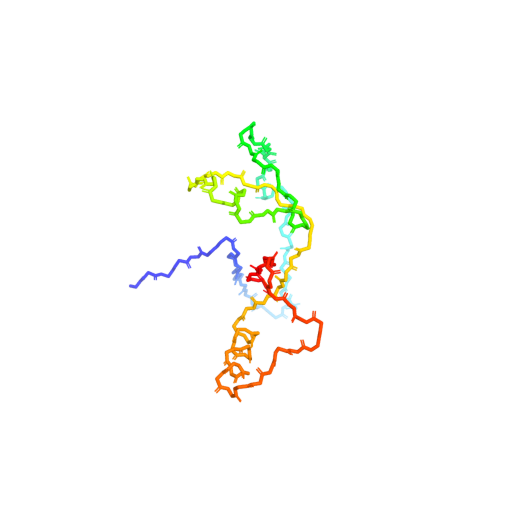 C . TYR A 1 105 ? -2.128 -4.373 -1.254 1.00 96.06 105 TYR A C 1
ATOM 800 O O . TYR A 1 105 ? -2.023 -3.891 -2.384 1.00 96.06 105 TYR A O 1
ATOM 808 N N . VAL A 1 106 ? -1.126 -5.017 -0.660 1.00 94.00 106 VAL A N 1
ATOM 809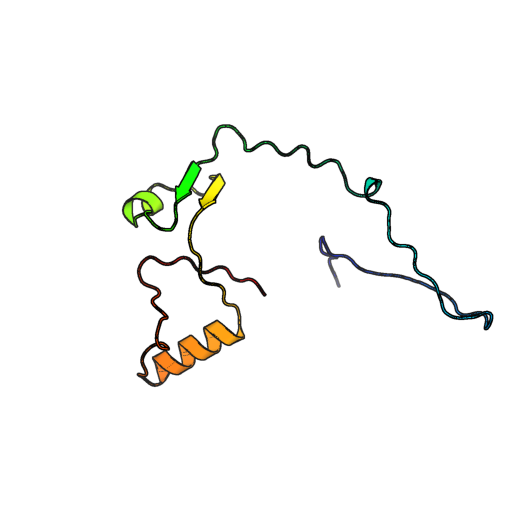 C CA . VAL A 1 106 ? 0.218 -5.205 -1.217 1.00 94.00 106 VAL A CA 1
ATOM 810 C C . VAL A 1 106 ? 0.585 -6.685 -1.306 1.00 94.00 106 VAL A C 1
ATOM 812 O O . VAL A 1 106 ? 0.068 -7.512 -0.553 1.00 94.00 106 VAL A O 1
ATOM 815 N N . GLY A 1 107 ? 1.443 -7.007 -2.269 1.00 83.19 107 GLY A N 1
ATOM 816 C CA . GLY A 1 107 ? 1.936 -8.344 -2.587 1.00 83.19 107 GLY A CA 1
ATOM 817 C C . GLY A 1 107 ? 2.701 -8.336 -3.897 1.00 83.19 107 GLY A C 1
ATOM 818 O O . GLY A 1 107 ? 2.366 -7.475 -4.750 1.00 83.19 107 GLY A O 1
#

Secondary structure (DSSP, 8-state):
------TT---------SSSPPP-PPPPGGGSPP------TTPEEEETTT--HHHHHT--TT--EEEES--EE--HHHHHHHHHHHHTTPPPPTT---TT--EE---

Radius of gyration: 22.41 Å; chains: 1; bounding box: 47×42×54 Å

Foldseek 3Di:
DDDDADPPRDDDDDDDPPPDDDDDDDDDPVVDDPPPDDPPPQEAEDELVDDDPVNVVPDDPPHHYDYDYDAAEDADVRVVVVVVCVVVVHDDPPPDDPVSHHYDHDD

Sequence (107 aa):
AMIPNCAATRHAHFTLDGSGPAELAVPGAEVWPDIVWEAGPNSRRVDLDTVTAKDIAEWQPGERLLLSGKMLTGRDAAHKRIRDLLASGKSLPEGIDFQGKFIYYVG